Protein AF-A0A8C6X6W4-F1 (afdb_monomer_lite)

Sequence (169 aa):
MKNKLLMDYLSNIDIEGGCGRPPAVDNGDIVDTPKATYVQSESVTYQCQNLYIMEGSARVTCQNGRWSQTPTCRVACTASEEDMREHNIRLKWSNGNKIYSEDGNTVEFVCLRGYKPHPNSRSFRINCVDGKFDFPVCIPVCIFSEKYYNSPIYLSLSIYLLYTSISNH

Radius of gyration: 32.75 Å; chains: 1; bounding box: 62×21×122 Å

Foldseek 3Di:
DVVVVVVVVVVPPDPQQKEAWDDDAVQKDWPDDTDRIGDFFDWTFIDGHPQWDWDDDRIWGRGRHDIDDHIHTAGWAKDALVNQVVQQKDFPPDPDRMDTGYAQDWTAIAGHPQWDFDPPWDHSTFGHHRHDTPHTHIDGPPPCPDCVCVPPVNVVVVVVVVVVVVVVD

pLDDT: mean 86.67, std 13.74, range [50.34, 97.94]

Secondary structure (DSSP, 8-state):
-HHHHHHHHHH-S--TT-B-SPPPBTTEEESSPPPS-B-TT-EEEEEEPTTEEEES-SEEEEETTEEPPPPEEEEPEEE-HHHHHHTTEEESS---S-EEE-TT-EEEEEEPTTEEE-TTPPPSEEE-BTTB--PPPEEE----SSTTTT-HHHHHHHHHHHHHHHTT-

Structure (mmCIF, N/CA/C/O backbone):
data_AF-A0A8C6X6W4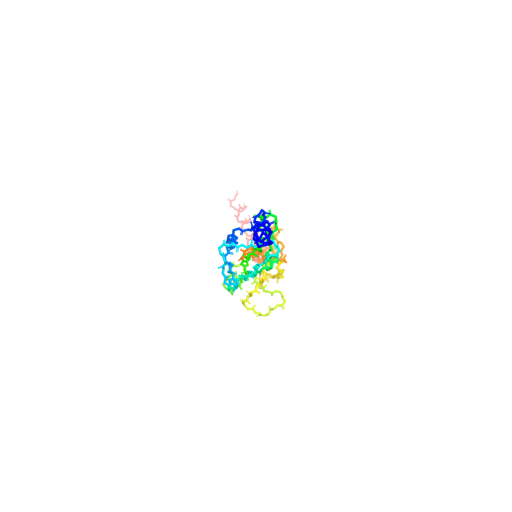-F1
#
_entry.id   AF-A0A8C6X6W4-F1
#
loop_
_atom_site.group_PDB
_atom_site.id
_atom_site.type_symbol
_atom_site.label_atom_id
_atom_site.label_alt_id
_atom_site.label_comp_id
_atom_site.label_asym_id
_atom_site.label_entity_id
_atom_site.label_seq_id
_atom_site.pdbx_PDB_ins_code
_atom_site.Cartn_x
_atom_site.Cartn_y
_atom_site.Cartn_z
_atom_site.occupancy
_atom_site.B_iso_or_equiv
_atom_site.auth_seq_id
_atom_site.auth_comp_id
_atom_site.auth_asym_id
_atom_site.auth_atom_id
_atom_site.pdbx_PDB_model_num
ATOM 1 N N . MET A 1 1 ? -36.447 2.640 54.215 1.00 50.34 1 MET A N 1
ATOM 2 C CA . MET A 1 1 ? -36.703 3.558 53.076 1.00 50.34 1 MET A CA 1
ATOM 3 C C . MET A 1 1 ? -35.428 4.062 52.384 1.00 50.34 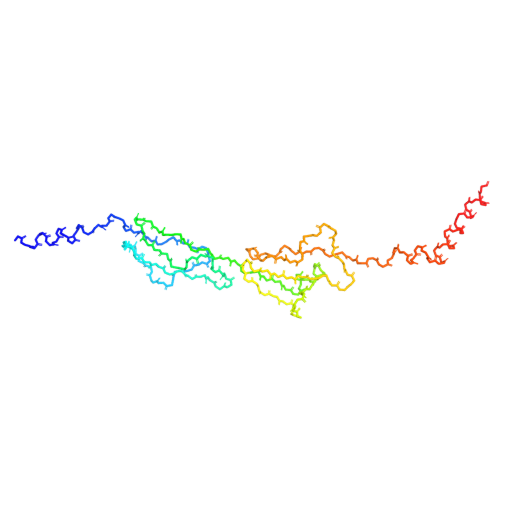1 MET A C 1
ATOM 5 O O . MET A 1 1 ? -35.469 4.232 51.177 1.00 50.34 1 MET A O 1
ATOM 9 N N . LYS A 1 2 ? -34.280 4.211 53.074 1.00 52.66 2 LYS A N 1
ATOM 10 C CA . LYS A 1 2 ? -32.992 4.628 52.465 1.00 52.66 2 LYS A CA 1
ATOM 11 C C . LYS A 1 2 ? -32.424 3.674 51.394 1.00 52.66 2 LYS A C 1
ATOM 13 O O . LYS A 1 2 ? -31.673 4.109 50.538 1.00 52.66 2 LYS A O 1
ATOM 18 N N . ASN A 1 3 ? -32.820 2.398 51.417 1.00 55.12 3 ASN A N 1
ATOM 19 C CA . ASN A 1 3 ? -32.327 1.380 50.483 1.00 55.12 3 ASN A CA 1
ATOM 20 C C . ASN A 1 3 ? -33.074 1.348 49.138 1.00 55.12 3 ASN A C 1
ATOM 22 O O . ASN A 1 3 ? -32.565 0.790 48.180 1.00 55.12 3 ASN A O 1
ATOM 26 N N . LYS A 1 4 ? -34.275 1.941 49.059 1.00 55.16 4 LYS A N 1
ATOM 27 C CA . LYS A 1 4 ? -35.045 2.007 47.807 1.00 55.16 4 LYS A CA 1
ATOM 28 C C . LYS A 1 4 ? -34.498 3.107 46.897 1.00 55.16 4 LYS A C 1
ATOM 30 O O . LYS A 1 4 ? -34.214 2.846 45.747 1.00 55.16 4 LYS A O 1
ATOM 35 N N . LEU A 1 5 ? -34.191 4.271 47.472 1.00 57.47 5 LEU A N 1
ATOM 36 C CA . LEU A 1 5 ? -33.569 5.399 46.769 1.00 57.47 5 LEU A CA 1
ATOM 37 C C . LEU A 1 5 ? -32.156 5.091 46.242 1.00 57.47 5 LEU A C 1
ATOM 39 O O . LEU A 1 5 ? -31.775 5.623 45.211 1.00 57.47 5 LEU A O 1
ATOM 43 N N . LEU A 1 6 ? -31.384 4.232 46.922 1.00 58.31 6 LEU A N 1
ATOM 44 C CA . LEU A 1 6 ? -30.063 3.800 46.445 1.00 58.31 6 LEU A CA 1
ATOM 45 C C . LEU A 1 6 ? -30.174 2.792 45.288 1.00 58.31 6 LEU A C 1
ATOM 47 O O . LEU A 1 6 ? -29.386 2.852 44.353 1.00 58.31 6 LEU A O 1
ATOM 51 N N . MET A 1 7 ? -31.168 1.900 45.331 1.00 56.34 7 MET A N 1
ATOM 52 C CA . MET A 1 7 ? -31.452 0.970 44.232 1.00 56.34 7 MET A CA 1
ATOM 53 C C . MET A 1 7 ? -32.047 1.696 43.022 1.00 56.34 7 MET A C 1
ATOM 55 O O . MET A 1 7 ? -31.634 1.414 41.905 1.00 56.34 7 MET A O 1
ATOM 59 N N . ASP A 1 8 ? -32.915 2.685 43.256 1.00 54.62 8 ASP A N 1
ATOM 60 C CA . ASP A 1 8 ? -33.461 3.563 42.218 1.00 54.62 8 ASP A CA 1
ATOM 61 C C . ASP A 1 8 ? -32.351 4.453 41.601 1.00 54.62 8 ASP A C 1
ATOM 63 O O . ASP A 1 8 ? -32.362 4.723 40.406 1.00 54.62 8 ASP A O 1
ATOM 67 N N . TYR A 1 9 ? -31.341 4.876 42.379 1.00 55.84 9 TYR A N 1
ATOM 68 C CA . TYR A 1 9 ? -30.160 5.607 41.879 1.00 55.84 9 TYR A CA 1
ATOM 69 C C . TYR A 1 9 ? -29.234 4.723 41.028 1.00 55.84 9 TYR A C 1
ATOM 71 O O . TYR A 1 9 ? -28.744 5.160 39.993 1.00 55.84 9 TYR A O 1
ATOM 79 N N . LEU A 1 10 ? -29.021 3.466 41.431 1.00 56.50 10 LEU A N 1
ATOM 80 C CA . LEU A 1 10 ? -28.225 2.502 40.663 1.00 56.50 10 LEU A CA 1
ATOM 81 C C . LEU A 1 10 ? -28.959 1.984 39.413 1.00 56.50 10 LEU A C 1
ATOM 83 O O . LEU A 1 10 ? -28.297 1.580 38.463 1.00 56.50 10 LEU A O 1
ATOM 87 N N . SER A 1 11 ? -30.298 2.027 39.384 1.00 57.16 11 SER A N 1
ATOM 88 C CA . SER A 1 11 ? -31.101 1.737 38.186 1.00 57.16 11 SER A CA 1
ATOM 89 C C . SER A 1 11 ? -31.275 2.935 37.245 1.00 57.16 11 SER A C 1
ATOM 91 O O . SER A 1 11 ? -31.686 2.734 36.108 1.00 57.16 11 SER A O 1
ATOM 93 N N . ASN A 1 12 ? -30.972 4.154 37.712 1.00 50.88 12 ASN A N 1
ATOM 94 C CA . ASN A 1 12 ? -31.004 5.406 36.943 1.00 50.88 12 ASN A CA 1
ATOM 95 C C . ASN A 1 12 ? -29.600 5.875 36.508 1.00 50.88 12 ASN A C 1
ATOM 97 O O . ASN A 1 12 ? -29.442 7.007 36.062 1.00 50.88 12 ASN A O 1
ATOM 101 N N . ILE A 1 13 ? -28.565 5.035 36.644 1.00 55.84 13 ILE A N 1
ATOM 102 C CA . ILE A 1 13 ? -27.329 5.217 35.875 1.00 55.84 13 ILE A CA 1
ATOM 103 C C . ILE A 1 13 ? -27.673 4.812 34.443 1.00 55.84 13 ILE A C 1
ATOM 105 O O . ILE A 1 13 ? -27.858 3.632 34.148 1.00 55.84 13 ILE A O 1
ATOM 109 N N . ASP A 1 14 ? -27.837 5.822 33.599 1.00 52.41 14 ASP A N 1
ATOM 110 C CA . ASP A 1 14 ? -28.339 5.744 32.234 1.00 52.41 14 ASP A CA 1
ATOM 111 C C . ASP A 1 14 ? -27.757 4.565 31.430 1.00 52.41 14 ASP A C 1
ATOM 113 O O . ASP A 1 14 ? -26.607 4.566 30.990 1.00 52.41 14 ASP A O 1
ATOM 117 N N . ILE A 1 15 ? -28.608 3.568 31.164 1.00 57.16 15 ILE A N 1
ATOM 118 C CA . ILE A 1 15 ? -28.466 2.663 30.010 1.00 57.16 15 ILE A CA 1
ATOM 119 C C . ILE A 1 15 ? -28.894 3.412 28.720 1.00 57.16 15 ILE A C 1
ATOM 121 O O . ILE A 1 15 ? -28.763 2.895 27.611 1.00 57.16 15 ILE A O 1
ATOM 125 N N . GLU A 1 16 ? -29.352 4.667 28.824 1.00 61.31 16 GLU A N 1
ATOM 126 C CA . GLU A 1 16 ? -29.547 5.578 27.693 1.00 61.31 16 GLU A CA 1
ATOM 127 C C . GLU A 1 16 ? -28.196 6.100 27.182 1.00 61.31 16 GLU A C 1
ATOM 129 O O . GLU A 1 16 ? -27.693 7.140 27.594 1.00 61.31 16 GLU A O 1
ATOM 134 N N . GLY A 1 17 ? -27.583 5.348 26.265 1.00 70.06 17 GLY A N 1
ATOM 135 C CA . GLY A 1 17 ? -26.338 5.748 25.597 1.00 70.06 17 GLY A CA 1
ATOM 136 C C . GLY A 1 17 ? -25.246 4.682 25.577 1.00 70.06 17 GLY A C 1
ATOM 137 O O . GLY A 1 17 ? -24.165 4.935 25.048 1.00 70.06 17 GLY A O 1
ATOM 138 N N . GLY A 1 18 ? -25.511 3.486 26.108 1.00 87.38 18 GLY A N 1
ATOM 139 C CA . GLY A 1 18 ? -24.637 2.330 25.915 1.00 87.38 18 GLY A CA 1
ATOM 140 C C . GLY A 1 18 ? -24.693 1.788 24.483 1.00 87.38 18 GLY A C 1
ATOM 141 O O . GLY A 1 18 ? -25.690 1.937 23.776 1.00 87.38 18 GLY A O 1
ATOM 142 N N . CYS A 1 19 ? -23.621 1.138 24.048 1.00 94.25 19 CYS A N 1
ATOM 143 C CA . CYS A 1 19 ? -23.520 0.508 22.739 1.00 94.25 19 CYS A CA 1
ATOM 144 C C . CYS A 1 19 ? -23.806 -0.992 22.828 1.00 94.25 19 CYS A C 1
ATOM 146 O O . CYS A 1 19 ? -23.552 -1.646 23.844 1.00 94.25 19 CYS A O 1
ATOM 148 N N . GLY A 1 20 ? -24.308 -1.551 21.727 1.00 92.31 20 GLY A N 1
ATOM 149 C CA . GLY A 1 20 ? -24.355 -2.998 21.527 1.00 92.31 20 GLY A CA 1
ATOM 150 C C . GLY A 1 20 ? -22.979 -3.567 21.180 1.00 92.31 20 GLY A C 1
ATOM 151 O O . GLY A 1 20 ? -21.943 -2.945 21.425 1.00 92.31 20 GLY A O 1
ATOM 152 N N . ARG A 1 21 ? -22.963 -4.744 20.549 1.00 93.81 21 ARG A N 1
ATOM 153 C CA . ARG A 1 21 ? -21.718 -5.339 20.051 1.00 93.81 21 ARG A CA 1
ATOM 154 C C . ARG A 1 21 ? -20.981 -4.378 19.099 1.00 93.81 21 ARG A C 1
ATOM 156 O O . ARG A 1 21 ? -21.643 -3.677 18.328 1.00 93.81 21 ARG A O 1
ATOM 163 N N . PRO A 1 22 ? -19.640 -4.334 19.145 1.00 94.81 22 PRO A N 1
ATOM 164 C CA . PRO A 1 22 ? -18.848 -3.563 18.200 1.00 94.81 22 PRO A CA 1
ATOM 165 C C . PRO A 1 22 ? -19.081 -4.017 16.748 1.00 94.81 22 PRO A C 1
ATOM 167 O O . PRO A 1 22 ? -19.384 -5.195 16.532 1.00 94.81 22 PRO A O 1
ATOM 170 N N . PRO A 1 23 ? -18.964 -3.118 15.753 1.00 95.31 23 PRO A N 1
ATOM 171 C CA . PRO A 1 23 ? -19.109 -3.480 14.345 1.00 95.31 23 PRO A CA 1
ATOM 172 C C . PRO A 1 23 ? -17.983 -4.415 13.891 1.00 95.31 23 PRO A C 1
ATOM 174 O O . PRO A 1 23 ? -16.851 -4.281 14.333 1.00 95.31 23 PRO A O 1
ATOM 177 N N . ALA A 1 24 ? -18.257 -5.337 12.971 1.00 95.25 24 ALA A N 1
ATOM 178 C CA . ALA A 1 24 ? -17.179 -6.100 12.346 1.00 95.25 24 ALA A CA 1
ATOM 179 C C . ALA A 1 24 ? -16.328 -5.191 11.439 1.00 95.25 24 ALA A C 1
ATOM 181 O O . ALA A 1 24 ? -16.858 -4.275 10.808 1.00 95.25 24 ALA A O 1
ATOM 182 N N . VAL A 1 25 ? -15.025 -5.467 11.365 1.00 96.81 25 VAL A N 1
ATOM 183 C CA . VAL A 1 25 ? -14.091 -4.833 10.427 1.00 96.81 25 VAL A CA 1
ATOM 184 C C . VAL A 1 25 ? -13.556 -5.924 9.510 1.00 96.81 25 VAL A C 1
ATOM 186 O O . VAL A 1 25 ? -13.058 -6.939 9.992 1.00 96.81 25 VAL A O 1
ATOM 189 N N . ASP A 1 26 ? -13.661 -5.735 8.196 1.00 95.56 26 ASP A N 1
ATOM 190 C CA . ASP A 1 26 ? -13.147 -6.713 7.236 1.00 95.56 26 ASP A CA 1
ATOM 191 C C . ASP A 1 26 ? -11.637 -6.895 7.417 1.00 95.56 26 ASP A C 1
ATOM 193 O O . ASP A 1 26 ? -10.881 -5.924 7.434 1.00 95.56 26 ASP A O 1
ATOM 197 N N . ASN A 1 27 ? -11.200 -8.152 7.537 1.00 95.88 27 ASN A N 1
ATOM 198 C CA . ASN A 1 27 ? -9.806 -8.528 7.808 1.00 95.88 27 ASN A CA 1
ATOM 199 C C . ASN A 1 27 ? -9.243 -7.913 9.105 1.00 95.88 27 ASN A C 1
ATOM 201 O O . ASN A 1 27 ? -8.033 -7.711 9.233 1.00 95.88 27 ASN A O 1
ATOM 205 N N . GLY A 1 28 ? -10.119 -7.598 10.061 1.00 96.50 28 GLY A N 1
ATOM 206 C CA . GLY A 1 28 ? -9.767 -7.107 11.384 1.00 96.50 28 GLY A CA 1
ATOM 207 C C . GLY A 1 28 ? -10.473 -7.895 12.483 1.00 96.50 28 GLY A C 1
ATOM 208 O O . GLY A 1 28 ? -11.635 -8.272 12.356 1.00 96.50 28 GLY A O 1
ATOM 209 N N . ASP A 1 29 ? -9.767 -8.099 13.586 1.00 96.62 29 ASP A N 1
ATOM 210 C CA . ASP A 1 29 ? -10.244 -8.808 14.766 1.00 96.62 29 ASP A CA 1
ATOM 211 C C . ASP A 1 29 ? -10.256 -7.873 15.980 1.00 96.62 29 ASP A C 1
ATOM 213 O O . ASP A 1 29 ? -9.484 -6.916 16.066 1.00 96.62 29 ASP A O 1
ATOM 217 N N . ILE A 1 30 ? -11.135 -8.149 16.943 1.00 96.38 30 ILE A N 1
ATOM 218 C CA . ILE A 1 30 ? -11.130 -7.468 18.242 1.00 96.38 30 ILE A CA 1
ATOM 219 C C . ILE A 1 30 ? -10.197 -8.249 19.167 1.00 96.38 30 ILE A C 1
ATOM 221 O O . ILE A 1 30 ? -10.371 -9.452 19.351 1.00 96.38 30 ILE A O 1
ATOM 225 N N . VAL A 1 31 ? -9.215 -7.562 19.749 1.00 95.38 31 VAL A N 1
ATOM 226 C CA . VAL A 1 31 ? -8.200 -8.174 20.626 1.00 95.38 31 VAL A CA 1
ATOM 227 C C . VAL A 1 31 ? -8.786 -8.516 22.001 1.00 95.38 31 VAL A C 1
ATOM 229 O O . VAL A 1 31 ? -8.376 -9.475 22.653 1.00 95.38 31 VAL A O 1
ATOM 232 N N . ASP A 1 32 ? -9.768 -7.730 22.440 1.00 90.19 32 ASP A N 1
ATOM 233 C CA . ASP A 1 32 ? -10.447 -7.891 23.722 1.00 90.19 32 ASP A CA 1
ATOM 234 C C . ASP A 1 32 ? -11.559 -8.950 23.650 1.00 90.19 32 ASP A C 1
ATOM 236 O O . ASP A 1 32 ? -12.141 -9.208 22.598 1.00 90.19 32 ASP A O 1
ATOM 240 N N . THR A 1 33 ? -11.937 -9.529 24.795 1.00 90.19 33 THR A N 1
ATOM 241 C CA . THR A 1 33 ? -13.102 -10.429 24.845 1.00 90.19 33 THR A CA 1
ATOM 242 C C . THR A 1 33 ? -14.392 -9.626 24.615 1.00 90.19 33 THR A C 1
ATOM 244 O O . THR A 1 33 ? -14.688 -8.730 25.415 1.00 90.19 33 THR A O 1
ATOM 247 N N . PRO A 1 34 ? -15.192 -9.926 23.570 1.00 87.19 34 PRO A N 1
ATOM 248 C CA . PRO A 1 34 ? -16.381 -9.140 23.264 1.00 87.19 34 PRO A CA 1
ATOM 249 C C . PRO A 1 34 ? -17.458 -9.271 24.345 1.00 87.19 34 PRO A C 1
ATOM 251 O O . PRO A 1 34 ? -17.807 -10.375 24.770 1.00 87.19 34 PRO A O 1
ATOM 254 N N . LYS A 1 35 ? -18.041 -8.140 24.750 1.00 91.50 35 LYS A N 1
ATOM 255 C CA . LYS A 1 35 ? -19.214 -8.078 25.633 1.00 91.50 35 LYS A CA 1
ATOM 256 C C . LYS A 1 35 ? -20.493 -7.971 24.802 1.00 91.50 35 LYS A C 1
ATOM 258 O O . LYS A 1 35 ? -20.475 -7.575 23.638 1.00 91.50 35 LYS A O 1
ATOM 263 N N . ALA A 1 36 ? -21.632 -8.311 25.402 1.00 89.56 36 ALA A N 1
ATOM 264 C CA . ALA A 1 36 ? -22.933 -8.098 24.764 1.00 89.56 36 ALA A CA 1
ATOM 265 C C . ALA A 1 36 ? -23.313 -6.606 24.699 1.00 89.56 36 ALA A C 1
ATOM 267 O O . ALA A 1 36 ? -23.950 -6.180 23.737 1.00 89.56 36 ALA A O 1
ATOM 268 N N . THR A 1 37 ? -22.902 -5.830 25.704 1.00 92.12 37 THR A N 1
ATOM 269 C CA . THR A 1 37 ? -23.196 -4.402 25.861 1.00 92.12 37 THR A CA 1
ATOM 270 C C . THR A 1 37 ? -21.984 -3.663 26.416 1.00 92.12 37 THR A C 1
ATOM 272 O O . THR A 1 37 ? -21.208 -4.240 27.182 1.00 92.12 37 THR A O 1
ATOM 275 N N . TYR A 1 38 ? -21.857 -2.390 26.047 1.00 92.25 38 TYR A N 1
ATOM 276 C CA . TYR A 1 38 ? -20.777 -1.497 26.460 1.00 92.25 38 TYR A CA 1
ATOM 277 C C . TYR A 1 38 ? -21.356 -0.179 26.976 1.00 92.25 38 TYR A C 1
ATOM 279 O O . TYR A 1 38 ? -22.244 0.389 26.342 1.00 92.25 38 TYR A O 1
ATOM 287 N N . VAL A 1 39 ? -20.878 0.312 28.118 1.00 92.75 39 VAL A N 1
ATOM 288 C CA . VAL A 1 39 ? -21.310 1.608 28.667 1.00 92.75 39 VAL A CA 1
ATOM 289 C C . VAL A 1 39 ? -20.562 2.768 28.005 1.00 92.75 39 VAL A C 1
ATOM 291 O O . VAL A 1 39 ? -19.553 2.577 27.322 1.00 92.75 39 VAL A O 1
ATOM 294 N N . GLN A 1 40 ? -21.062 3.988 28.200 1.00 91.12 40 GLN A N 1
ATOM 295 C CA . GLN A 1 40 ? -20.449 5.207 27.675 1.00 91.12 40 GLN A CA 1
ATOM 296 C C . GLN A 1 40 ? -18.945 5.264 27.986 1.00 91.12 40 GLN A C 1
ATOM 298 O O . GLN A 1 40 ? -18.521 5.014 29.115 1.00 91.12 40 GLN A O 1
ATOM 303 N N . SER A 1 41 ? -18.149 5.648 26.987 1.00 92.19 41 SER A N 1
ATOM 304 C CA . SER A 1 41 ? -16.685 5.756 27.055 1.00 92.19 41 SER A CA 1
ATOM 305 C C . SER A 1 41 ? -15.924 4.432 27.182 1.00 92.19 41 SER A C 1
ATOM 307 O O . SER A 1 41 ? -14.690 4.460 27.176 1.00 92.19 41 SER A O 1
ATOM 309 N N . GLU A 1 42 ? -16.593 3.274 27.241 1.00 94.81 42 GLU A N 1
ATOM 310 C CA . GLU A 1 42 ? -15.894 2.003 27.036 1.00 94.81 42 GLU A CA 1
ATOM 311 C C . GLU A 1 42 ? -15.365 1.908 25.607 1.00 94.81 42 GLU A C 1
ATOM 313 O O . GLU A 1 42 ? -15.919 2.480 24.667 1.00 94.81 42 GLU A O 1
ATOM 318 N N . SER A 1 43 ? -14.272 1.170 25.440 1.00 95.94 43 SER A N 1
ATOM 319 C CA . SER A 1 43 ? -13.631 0.999 24.145 1.00 95.94 43 SER A CA 1
ATOM 320 C C . SER A 1 43 ? -13.229 -0.443 23.914 1.00 95.94 43 SER A C 1
ATOM 322 O O . SER A 1 43 ? -13.059 -1.213 24.860 1.00 95.94 43 SER A O 1
ATOM 324 N N . VAL A 1 44 ? -13.088 -0.778 22.641 1.00 96.88 44 VAL A N 1
ATOM 325 C CA . VAL A 1 44 ? -12.484 -2.023 22.182 1.00 96.88 44 VAL A CA 1
ATOM 326 C C . VAL A 1 44 ? -11.289 -1.701 21.303 1.00 96.88 44 VAL A C 1
ATOM 328 O O . VAL A 1 44 ? -11.255 -0.661 20.632 1.00 96.88 44 VAL A O 1
ATOM 331 N N . THR A 1 45 ? -10.309 -2.595 21.315 1.00 97.94 45 THR A N 1
ATOM 332 C CA . THR A 1 45 ? -9.136 -2.491 20.449 1.00 97.94 45 THR A CA 1
ATOM 333 C C . THR A 1 45 ? -9.252 -3.478 19.298 1.00 97.94 45 THR A C 1
ATOM 335 O O . THR A 1 45 ? -9.400 -4.681 19.517 1.00 97.94 45 THR A O 1
ATOM 338 N N . TYR A 1 46 ? -9.166 -2.964 18.076 1.00 97.81 46 TYR A N 1
ATOM 339 C CA . TYR A 1 46 ? -9.062 -3.763 16.862 1.00 97.81 46 TYR A CA 1
ATOM 340 C C . TYR A 1 46 ? -7.602 -4.002 16.494 1.00 97.81 46 TYR A C 1
ATOM 342 O O . TYR A 1 46 ? -6.722 -3.187 16.780 1.00 97.81 46 TYR A O 1
ATOM 350 N N . GLN A 1 47 ? -7.370 -5.098 15.788 1.00 97.00 47 GLN A N 1
ATOM 351 C CA . GLN A 1 47 ? -6.114 -5.442 15.148 1.00 97.00 47 GLN A CA 1
ATOM 352 C C . GLN A 1 47 ? -6.406 -5.959 13.741 1.00 97.00 47 GLN A C 1
ATOM 354 O O . GLN A 1 47 ? -7.319 -6.753 13.551 1.00 97.00 47 GLN A O 1
ATOM 359 N N . CYS A 1 48 ? -5.629 -5.523 12.753 1.00 95.69 48 CYS A N 1
ATOM 360 C CA . CYS A 1 48 ? -5.716 -6.099 11.418 1.00 95.69 48 CYS A CA 1
ATOM 361 C C . CYS A 1 48 ? -5.054 -7.477 11.377 1.00 95.69 48 CYS A C 1
ATOM 363 O O . CYS A 1 48 ? -4.027 -7.706 12.021 1.00 95.69 48 CYS A O 1
ATOM 365 N N . GLN A 1 49 ? -5.647 -8.382 10.605 1.00 93.88 49 GLN A N 1
ATOM 366 C CA . GLN A 1 49 ? -5.108 -9.709 10.337 1.00 93.88 49 GLN A CA 1
ATOM 367 C C . GLN A 1 49 ? -3.755 -9.614 9.617 1.00 93.88 49 GLN A C 1
ATOM 369 O O . GLN A 1 49 ? -3.371 -8.574 9.078 1.00 93.88 49 GLN A O 1
ATOM 374 N N . ASN A 1 50 ? -3.009 -10.720 9.598 1.00 86.69 50 ASN A N 1
ATOM 375 C CA . ASN A 1 50 ? -1.700 -10.764 8.947 1.00 86.69 50 ASN A CA 1
ATOM 376 C C . ASN A 1 50 ? -1.773 -10.275 7.490 1.00 86.69 50 ASN A C 1
ATOM 378 O O . ASN A 1 50 ? -2.662 -10.685 6.751 1.00 86.69 50 ASN A O 1
ATOM 382 N N . LEU A 1 51 ? -0.780 -9.477 7.073 1.00 84.44 51 LEU A N 1
ATOM 383 C CA . LEU A 1 51 ? -0.656 -8.843 5.743 1.00 84.44 51 LEU A CA 1
ATOM 384 C C . LEU A 1 51 ? -1.598 -7.654 5.479 1.00 84.44 51 LEU A C 1
ATOM 386 O O . LEU A 1 51 ? -1.557 -7.082 4.386 1.00 84.44 51 LEU A O 1
ATOM 390 N N . TYR A 1 52 ? -2.387 -7.246 6.475 1.00 91.31 52 TYR A N 1
ATOM 391 C CA . TYR A 1 52 ? -3.206 -6.041 6.418 1.00 91.31 52 TYR A CA 1
ATOM 392 C C . TYR A 1 52 ? -2.634 -4.942 7.311 1.00 91.31 52 TYR A C 1
ATOM 394 O O . TYR A 1 52 ? -2.161 -5.188 8.422 1.00 91.31 52 TYR A O 1
ATOM 402 N N . ILE A 1 53 ? -2.706 -3.711 6.821 1.00 90.19 53 ILE A N 1
ATOM 403 C CA . ILE A 1 53 ? -2.208 -2.512 7.485 1.00 90.19 53 ILE A CA 1
ATOM 404 C C . ILE A 1 53 ? -3.395 -1.686 7.963 1.00 90.19 53 ILE A C 1
ATOM 406 O O . ILE A 1 53 ? -4.368 -1.487 7.234 1.00 90.19 53 ILE A O 1
ATOM 410 N N . MET A 1 54 ? -3.320 -1.228 9.210 1.00 92.69 54 MET A N 1
ATOM 411 C CA . MET A 1 54 ? -4.388 -0.460 9.833 1.00 92.69 54 MET A CA 1
ATOM 412 C C . MET A 1 54 ? -4.379 0.994 9.363 1.00 92.69 54 MET A C 1
ATOM 414 O O . MET A 1 54 ? -3.410 1.721 9.569 1.00 92.69 54 MET A O 1
ATOM 418 N N . GLU A 1 55 ? -5.508 1.428 8.820 1.00 91.88 55 GLU A N 1
ATOM 419 C CA . GLU A 1 55 ? -5.828 2.816 8.520 1.00 91.88 55 GLU A CA 1
ATOM 420 C C . GLU A 1 55 ? -6.848 3.330 9.553 1.00 91.88 55 GLU A C 1
ATOM 422 O O . GLU A 1 55 ? -7.940 2.777 9.704 1.00 91.88 55 GLU A O 1
ATOM 427 N N . GLY A 1 56 ? -6.499 4.396 10.280 1.00 93.44 56 GLY A N 1
ATOM 428 C CA . GLY A 1 56 ? -7.341 4.984 11.328 1.00 93.44 56 GLY A CA 1
ATOM 429 C C . GLY A 1 56 ? -6.992 4.524 12.749 1.00 93.44 56 GLY A C 1
ATOM 430 O O . GLY A 1 56 ? -5.889 4.057 13.022 1.00 93.44 56 GLY A O 1
ATOM 431 N N . SER A 1 57 ? -7.921 4.718 13.692 1.00 96.31 57 SER A N 1
ATOM 432 C CA . SER A 1 57 ? -7.702 4.403 15.111 1.00 96.31 57 SER A CA 1
ATOM 433 C C . SER A 1 57 ? -7.975 2.930 15.413 1.00 96.31 57 SER A C 1
ATOM 435 O O . SER A 1 57 ? -9.085 2.453 15.193 1.00 96.31 57 SER A O 1
ATOM 437 N N . ALA A 1 58 ? -7.008 2.241 16.026 1.00 96.94 58 ALA A N 1
ATOM 438 C CA . ALA A 1 58 ? -7.201 0.891 16.567 1.00 96.94 58 ALA A CA 1
ATOM 439 C C . ALA A 1 58 ? -8.251 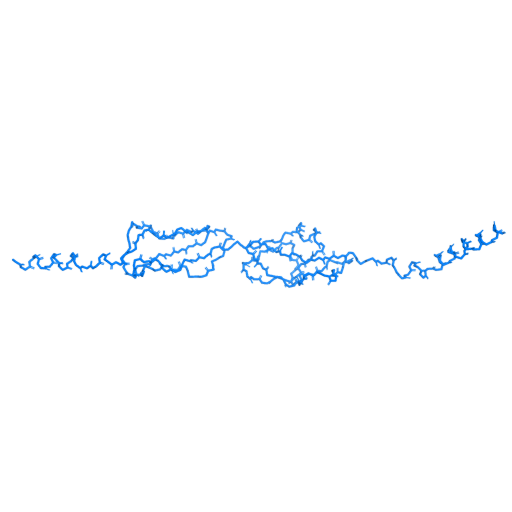0.851 17.685 1.00 96.94 58 ALA A C 1
ATOM 441 O O . ALA A 1 58 ? -8.966 -0.136 17.851 1.00 96.94 58 ALA A O 1
ATOM 442 N N . ARG A 1 59 ? -8.324 1.924 18.481 1.00 97.31 59 ARG A N 1
ATOM 443 C CA . ARG A 1 59 ? -9.246 2.035 19.610 1.00 97.31 59 ARG A CA 1
ATOM 444 C C . ARG A 1 59 ? -10.546 2.673 19.143 1.00 97.31 59 ARG A C 1
ATOM 446 O O . ARG A 1 59 ? -10.537 3.811 18.666 1.00 97.31 59 ARG A O 1
ATOM 453 N N . VAL A 1 60 ? -11.643 1.953 19.339 1.00 97.25 60 VAL A N 1
ATOM 454 C CA . VAL A 1 60 ? -12.996 2.386 18.988 1.00 97.25 60 VAL A CA 1
ATOM 455 C C . VAL A 1 60 ? -13.810 2.503 20.268 1.00 97.25 60 VAL A C 1
ATOM 457 O O . VAL A 1 60 ? -13.861 1.565 21.061 1.00 97.25 60 VAL A O 1
ATOM 460 N N . THR A 1 61 ? -14.429 3.659 20.478 1.00 96.50 61 THR A N 1
ATOM 461 C CA . THR A 1 61 ? -15.063 4.031 21.747 1.00 96.50 61 THR A CA 1
ATOM 462 C C . THR A 1 61 ? -16.571 4.149 21.580 1.00 96.50 61 THR A C 1
ATOM 464 O O . THR A 1 61 ? -17.048 4.706 20.591 1.00 96.50 61 THR A O 1
ATOM 467 N N . CYS A 1 62 ? -17.322 3.651 22.557 1.00 95.31 62 CYS A N 1
ATOM 468 C CA . CYS A 1 62 ? -18.759 3.842 22.644 1.00 95.31 62 CYS A CA 1
ATOM 469 C C . CYS A 1 62 ? -19.082 5.273 23.086 1.00 95.31 62 CYS A C 1
ATOM 471 O O . CYS A 1 62 ? -18.651 5.723 24.151 1.00 95.31 62 CYS A O 1
ATOM 473 N N . GLN A 1 63 ? -19.837 5.990 22.260 1.00 93.88 63 GLN A N 1
ATOM 474 C CA . GLN A 1 63 ? -20.237 7.371 22.484 1.00 93.88 63 GLN A CA 1
ATOM 475 C C . GLN A 1 63 ? -21.707 7.563 22.100 1.00 93.88 63 GLN A C 1
ATOM 477 O O . GLN A 1 63 ? -22.080 7.481 20.931 1.00 93.88 63 GLN A O 1
ATOM 482 N N . ASN A 1 64 ? -22.544 7.866 23.090 1.00 89.88 64 ASN A N 1
ATOM 483 C CA . ASN A 1 64 ? -23.958 8.211 22.945 1.00 89.88 64 ASN A CA 1
ATOM 484 C C . ASN A 1 64 ? -24.733 7.154 22.136 1.00 89.88 64 ASN A C 1
ATOM 486 O O . ASN A 1 64 ? -25.445 7.466 21.180 1.00 89.88 64 ASN A O 1
ATOM 490 N N . GLY A 1 65 ? -24.533 5.883 22.482 1.00 90.06 65 GLY A N 1
ATOM 491 C CA . GLY A 1 65 ? -25.176 4.730 21.852 1.00 90.06 65 GLY A CA 1
ATOM 492 C C . GLY A 1 65 ? -24.601 4.335 20.493 1.00 90.06 65 GLY A C 1
ATOM 493 O O . GLY A 1 65 ? -25.157 3.463 19.823 1.00 90.06 65 GLY A O 1
ATOM 494 N N . ARG A 1 66 ? -23.503 4.963 20.055 1.00 94.25 66 ARG A N 1
ATOM 495 C CA . ARG A 1 66 ? -22.839 4.672 18.780 1.00 94.25 66 ARG A CA 1
ATOM 496 C C . ARG A 1 66 ? -21.353 4.436 18.978 1.00 94.25 66 ARG A C 1
ATOM 498 O O . ARG A 1 66 ? -20.701 5.091 19.781 1.00 94.25 66 ARG A O 1
ATOM 505 N N . TRP A 1 67 ? -20.803 3.517 18.202 1.00 95.50 67 TRP A N 1
ATOM 506 C CA . TRP A 1 67 ? -19.360 3.352 18.126 1.00 95.50 67 TRP A CA 1
ATOM 507 C C . TRP A 1 67 ? -18.738 4.506 17.338 1.00 95.50 67 TRP A C 1
ATOM 509 O O . TRP A 1 67 ? -19.309 4.963 16.345 1.00 95.50 67 TRP A O 1
ATOM 519 N N . SER A 1 68 ? -17.568 4.971 17.776 1.00 96.31 68 SER A N 1
ATOM 520 C CA . SER A 1 68 ? -16.731 5.868 16.979 1.00 96.31 68 SER A CA 1
ATOM 521 C C . SER A 1 68 ? -16.309 5.198 15.665 1.00 96.31 68 SER A C 1
ATOM 523 O O . SER A 1 68 ? -16.524 4.003 15.463 1.00 96.31 68 SER A O 1
ATOM 525 N N . GLN A 1 69 ? -15.680 5.957 14.766 1.00 97.25 69 GLN A N 1
ATOM 526 C CA . GLN A 1 69 ? -15.209 5.406 13.498 1.00 97.25 69 GLN A CA 1
ATOM 527 C C . GLN A 1 69 ? -14.270 4.212 13.724 1.00 97.25 69 GLN A C 1
ATOM 529 O O . GLN A 1 69 ? -13.315 4.304 14.498 1.00 97.25 69 GLN A O 1
ATOM 534 N N . THR A 1 70 ? -14.577 3.098 13.060 1.00 97.44 70 THR A N 1
ATOM 535 C CA . THR A 1 70 ? -13.757 1.886 13.059 1.00 97.44 70 THR A CA 1
ATOM 536 C C . THR A 1 70 ? -12.536 2.058 12.158 1.00 97.44 70 THR A C 1
ATOM 538 O O . THR A 1 70 ? -12.596 2.838 11.199 1.00 97.44 70 THR A O 1
ATOM 541 N N . PRO A 1 71 ? -11.434 1.334 12.422 1.00 96.94 71 PRO A N 1
ATOM 542 C CA . PRO A 1 71 ? -10.321 1.291 11.487 1.00 96.94 71 PRO A CA 1
ATOM 543 C C . PRO A 1 71 ? -10.720 0.568 10.198 1.00 96.94 71 PRO A C 1
ATOM 545 O O . PRO A 1 71 ? -11.706 -0.171 10.152 1.00 96.94 71 PRO A O 1
ATOM 548 N N . THR A 1 72 ? -9.918 0.768 9.158 1.00 95.44 72 THR A N 1
ATOM 549 C CA . THR A 1 72 ? -9.951 -0.032 7.930 1.00 95.44 72 THR A CA 1
ATOM 550 C C . THR A 1 72 ? -8.662 -0.836 7.836 1.00 95.44 72 THR A C 1
ATOM 552 O O . THR A 1 72 ? -7.585 -0.311 8.102 1.00 95.44 72 THR A O 1
ATOM 555 N N . CYS A 1 73 ? -8.757 -2.108 7.466 1.00 95.00 73 CYS A N 1
ATOM 556 C CA . CYS A 1 73 ? -7.596 -2.961 7.245 1.00 95.00 73 CYS A CA 1
ATOM 557 C C . CYS A 1 73 ? -7.329 -3.058 5.742 1.00 95.00 73 CYS A C 1
ATOM 559 O O . CYS A 1 73 ? -8.097 -3.679 5.009 1.00 95.00 73 CYS A O 1
ATOM 561 N N . ARG A 1 74 ? -6.254 -2.413 5.278 1.00 93.25 74 ARG A N 1
ATOM 562 C CA . ARG A 1 74 ? -5.860 -2.350 3.862 1.00 93.25 74 ARG A CA 1
ATOM 563 C C . ARG A 1 74 ? -4.839 -3.426 3.535 1.00 93.25 74 ARG A C 1
ATOM 565 O O . ARG A 1 74 ? -3.902 -3.635 4.302 1.00 93.25 74 ARG A O 1
ATOM 572 N N . VAL A 1 75 ? -4.992 -4.090 2.393 1.00 93.12 75 VAL A N 1
ATOM 573 C CA . VAL A 1 75 ? -4.025 -5.102 1.944 1.00 93.12 75 VAL A CA 1
ATOM 574 C C . VAL A 1 75 ? -2.716 -4.418 1.551 1.00 93.12 75 VAL A C 1
ATOM 576 O O . VAL A 1 75 ? -2.716 -3.462 0.776 1.00 93.12 75 VAL A O 1
ATOM 579 N N . ALA A 1 76 ? -1.589 -4.928 2.043 1.00 90.94 76 ALA A N 1
ATOM 580 C CA . ALA A 1 76 ? -0.284 -4.496 1.559 1.00 90.94 76 ALA A CA 1
ATOM 581 C C . ALA A 1 76 ? -0.019 -5.007 0.134 1.00 90.94 76 ALA A C 1
ATOM 583 O O . ALA A 1 76 ? -0.346 -6.140 -0.221 1.00 90.94 76 ALA A O 1
ATOM 584 N N . CYS A 1 77 ? 0.631 -4.194 -0.690 1.00 93.44 77 CYS A N 1
ATOM 585 C CA . CYS A 1 77 ? 0.999 -4.587 -2.039 1.00 93.44 77 CYS A CA 1
ATOM 586 C C . CYS A 1 77 ? 2.257 -5.441 -2.024 1.00 93.44 77 CYS A C 1
ATOM 588 O O . CYS A 1 77 ? 3.210 -5.197 -1.278 1.00 93.44 77 CYS A O 1
ATOM 590 N N . THR A 1 78 ? 2.300 -6.397 -2.943 1.00 93.75 78 THR A N 1
ATOM 591 C CA . THR A 1 78 ? 3.531 -7.106 -3.264 1.00 93.75 78 THR A CA 1
ATOM 592 C C . THR A 1 78 ? 3.798 -7.011 -4.753 1.00 93.75 78 THR A C 1
ATOM 594 O O . THR A 1 78 ? 2.868 -6.956 -5.550 1.00 93.75 78 THR A O 1
ATOM 597 N N . ALA A 1 79 ? 5.073 -6.954 -5.119 1.00 94.69 79 ALA A N 1
ATOM 598 C CA . ALA A 1 79 ? 5.496 -7.184 -6.492 1.00 94.69 79 ALA A CA 1
ATOM 599 C C . ALA A 1 79 ? 6.603 -8.227 -6.454 1.00 94.69 79 ALA A C 1
ATOM 601 O O . ALA A 1 79 ? 7.613 -8.041 -5.769 1.00 94.69 79 ALA A O 1
ATOM 602 N N . SER A 1 80 ? 6.365 -9.345 -7.121 1.00 95.62 80 SER A N 1
ATOM 603 C CA . SER A 1 80 ? 7.290 -10.457 -7.287 1.00 95.62 80 SER A CA 1
ATOM 604 C C . SER A 1 80 ? 8.204 -10.246 -8.494 1.00 95.62 80 SER A C 1
ATOM 606 O O . SER A 1 80 ? 8.052 -9.299 -9.269 1.00 95.62 80 SER A O 1
ATOM 608 N N . GLU A 1 81 ? 9.159 -11.157 -8.667 1.00 95.19 81 GLU A N 1
ATOM 609 C CA . GLU A 1 81 ? 10.046 -11.142 -9.828 1.00 95.19 81 GLU A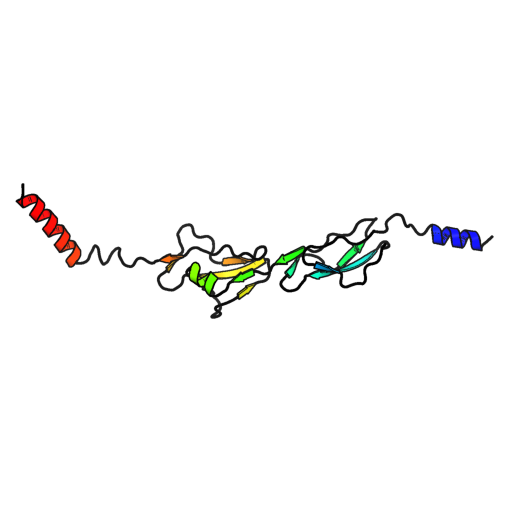 CA 1
ATOM 610 C C . GLU A 1 81 ? 9.262 -11.360 -11.125 1.00 95.19 81 GLU A C 1
ATOM 612 O O . GLU A 1 81 ? 9.585 -10.770 -12.154 1.00 95.19 81 GLU A O 1
ATOM 617 N N . GLU A 1 82 ? 8.214 -12.181 -11.065 1.00 96.25 82 GLU A N 1
ATOM 618 C CA . GLU A 1 82 ? 7.327 -12.451 -12.190 1.00 96.25 82 GLU A CA 1
ATOM 619 C C . GLU A 1 82 ? 6.556 -11.195 -12.598 1.00 96.25 82 GLU A C 1
ATOM 621 O O . GLU A 1 82 ? 6.662 -10.789 -13.756 1.00 96.25 82 GLU A O 1
ATOM 626 N N . ASP A 1 83 ? 5.927 -10.507 -11.638 1.00 96.19 83 ASP A N 1
ATOM 627 C CA . ASP A 1 83 ? 5.206 -9.251 -11.891 1.00 96.19 83 ASP A CA 1
ATOM 628 C C . ASP A 1 83 ? 6.120 -8.212 -12.562 1.00 96.19 83 ASP A C 1
ATOM 630 O O . ASP A 1 83 ? 5.758 -7.575 -13.554 1.00 96.19 83 ASP A O 1
ATOM 634 N N . MET A 1 84 ? 7.347 -8.057 -12.051 1.00 96.06 84 MET A N 1
ATOM 635 C CA . MET A 1 84 ? 8.318 -7.104 -12.596 1.00 96.06 84 MET A CA 1
ATOM 636 C C . MET A 1 84 ? 8.807 -7.501 -13.996 1.00 96.06 84 MET A C 1
ATOM 638 O O . MET A 1 84 ? 8.990 -6.635 -14.860 1.00 96.06 84 MET A O 1
ATOM 642 N N . ARG A 1 85 ? 9.003 -8.801 -14.242 1.00 95.44 85 ARG A N 1
ATOM 643 C CA . ARG A 1 85 ? 9.442 -9.339 -15.536 1.00 95.44 85 ARG A CA 1
ATOM 644 C C . ARG A 1 85 ? 8.383 -9.142 -16.616 1.00 95.44 85 ARG A C 1
ATOM 646 O O . ARG A 1 85 ? 8.737 -8.712 -17.711 1.00 95.44 85 ARG A O 1
ATOM 653 N N . GLU A 1 86 ? 7.114 -9.403 -16.314 1.00 96.88 86 GLU A N 1
ATOM 654 C CA . GLU A 1 86 ? 6.000 -9.218 -17.258 1.00 96.88 86 GLU A CA 1
ATOM 655 C C . GLU A 1 86 ? 5.872 -7.767 -17.738 1.00 96.88 86 GLU A C 1
ATOM 657 O O . GLU A 1 86 ? 5.558 -7.513 -18.901 1.00 96.88 86 GLU A O 1
ATOM 662 N N . HIS A 1 87 ? 6.207 -6.809 -16.871 1.00 96.19 87 HIS A N 1
ATOM 663 C CA . HIS A 1 87 ? 6.131 -5.379 -17.168 1.00 96.19 87 HIS A CA 1
ATOM 664 C C . HIS A 1 87 ? 7.464 -4.775 -17.646 1.00 96.19 87 HIS A C 1
ATOM 666 O O . HIS A 1 87 ? 7.526 -3.587 -17.967 1.00 96.19 87 HIS A O 1
ATOM 672 N N . ASN A 1 88 ? 8.534 -5.574 -17.745 1.00 97.00 88 ASN A N 1
ATOM 673 C CA . ASN A 1 88 ? 9.891 -5.133 -18.094 1.00 97.00 88 ASN A CA 1
ATOM 674 C C . ASN A 1 88 ? 10.422 -4.002 -17.195 1.00 97.00 88 ASN A C 1
ATOM 676 O O . ASN A 1 88 ? 11.073 -3.059 -17.665 1.00 97.00 88 ASN A O 1
ATOM 680 N N . ILE A 1 89 ? 10.166 -4.107 -15.892 1.00 96.75 89 ILE A N 1
ATOM 681 C CA . ILE A 1 89 ? 10.575 -3.137 -14.870 1.00 96.75 89 ILE A CA 1
ATOM 682 C C . ILE A 1 89 ? 11.465 -3.780 -13.807 1.00 96.75 89 ILE A C 1
ATOM 684 O O . ILE A 1 89 ? 11.602 -4.995 -13.714 1.00 96.75 89 ILE A O 1
ATOM 688 N N . ARG A 1 90 ? 12.087 -2.936 -12.987 1.00 96.44 90 ARG A N 1
ATOM 689 C CA . ARG A 1 90 ? 12.768 -3.313 -11.744 1.00 96.44 90 ARG A CA 1
ATOM 690 C C . ARG A 1 90 ? 12.657 -2.191 -10.723 1.00 96.44 90 ARG A C 1
ATOM 692 O O . ARG A 1 90 ? 12.395 -1.042 -11.087 1.00 96.44 90 ARG A O 1
ATOM 699 N N . LEU A 1 91 ? 12.930 -2.497 -9.461 1.00 96.62 91 LEU A N 1
ATOM 700 C CA . LEU A 1 91 ? 13.048 -1.478 -8.420 1.00 96.62 91 LEU A CA 1
ATOM 701 C C . LEU A 1 91 ? 14.215 -0.527 -8.725 1.00 96.62 91 LEU A C 1
ATOM 703 O O . LEU A 1 91 ? 15.295 -0.940 -9.166 1.00 96.62 91 LEU A O 1
ATOM 707 N N . LYS A 1 92 ? 13.993 0.771 -8.496 1.00 95.88 92 LYS A N 1
ATOM 708 C CA . LYS A 1 92 ? 15.026 1.797 -8.692 1.00 95.88 92 LYS A CA 1
ATOM 709 C C . LYS A 1 92 ? 16.053 1.806 -7.563 1.00 95.88 92 LYS A C 1
ATOM 711 O O . LYS A 1 92 ? 17.246 1.908 -7.828 1.00 95.88 92 LYS A O 1
ATOM 716 N N . TRP A 1 93 ? 15.571 1.704 -6.325 1.00 93.19 93 TRP A N 1
ATOM 717 C CA . TRP A 1 93 ? 16.353 1.914 -5.099 1.00 93.19 93 TRP A CA 1
ATOM 718 C C . TRP A 1 93 ? 16.718 0.621 -4.364 1.00 93.19 93 TRP A C 1
ATOM 720 O O . TRP A 1 93 ? 17.270 0.666 -3.271 1.00 93.19 93 TRP A O 1
ATOM 730 N N . SER A 1 94 ? 16.403 -0.536 -4.945 1.00 89.31 94 SER A N 1
ATOM 731 C CA . SER A 1 94 ? 16.669 -1.842 -4.350 1.00 89.31 94 SER A CA 1
ATOM 732 C C . SER A 1 94 ? 17.108 -2.829 -5.424 1.00 89.31 94 SER A C 1
ATOM 734 O O . SER A 1 94 ? 16.604 -2.794 -6.545 1.00 89.31 94 SER A O 1
ATOM 736 N N . ASN A 1 95 ? 18.027 -3.722 -5.059 1.00 84.31 95 ASN A N 1
ATOM 737 C CA . ASN A 1 95 ? 18.428 -4.860 -5.889 1.00 84.31 95 ASN A CA 1
ATOM 738 C C . ASN A 1 95 ? 17.545 -6.097 -5.647 1.00 84.31 95 ASN A C 1
ATOM 740 O O . ASN A 1 95 ? 17.796 -7.147 -6.232 1.00 84.31 95 ASN A O 1
ATOM 744 N N . GLY A 1 96 ? 16.544 -5.996 -4.766 1.00 86.25 96 GLY A N 1
ATOM 745 C CA . GLY A 1 96 ? 15.584 -7.068 -4.536 1.00 86.25 96 GLY A CA 1
ATOM 746 C C . GLY A 1 96 ? 14.734 -7.347 -5.777 1.00 86.25 96 GLY A C 1
ATOM 747 O O . GLY A 1 96 ? 14.373 -6.437 -6.520 1.00 86.25 96 GLY A O 1
ATOM 748 N N . ASN A 1 97 ? 14.391 -8.617 -5.969 1.00 88.19 97 ASN A N 1
ATOM 749 C CA . ASN A 1 97 ? 13.468 -9.100 -6.999 1.00 88.19 97 ASN A CA 1
ATOM 750 C C . ASN A 1 97 ? 12.028 -9.252 -6.477 1.00 88.19 97 ASN A C 1
ATOM 752 O O . ASN A 1 97 ? 11.131 -9.577 -7.242 1.00 88.19 97 ASN A O 1
ATOM 756 N N . LYS A 1 98 ? 11.792 -9.007 -5.185 1.00 92.56 98 LYS A N 1
ATOM 757 C CA . LYS A 1 98 ? 10.465 -8.962 -4.571 1.00 92.56 98 LYS A CA 1
ATOM 758 C C . LYS A 1 98 ? 10.379 -7.788 -3.604 1.00 92.56 98 LYS A C 1
ATOM 760 O O . LYS A 1 98 ? 11.359 -7.470 -2.930 1.00 92.56 98 LYS A O 1
ATOM 765 N N . ILE A 1 99 ? 9.207 -7.174 -3.507 1.00 93.19 99 ILE A N 1
ATOM 766 C CA . ILE A 1 99 ? 8.916 -6.127 -2.525 1.00 93.19 99 ILE A CA 1
ATOM 767 C C . ILE A 1 99 ? 7.580 -6.381 -1.831 1.00 93.19 99 ILE A C 1
ATOM 769 O O . ILE A 1 99 ? 6.647 -6.916 -2.428 1.00 93.19 99 ILE A O 1
ATOM 773 N N . TYR A 1 100 ? 7.528 -5.980 -0.565 1.00 92.19 100 TYR A N 1
ATOM 774 C CA . TYR A 1 100 ? 6.324 -5.793 0.230 1.00 92.19 100 TYR A CA 1
ATOM 775 C C . TYR A 1 100 ? 6.222 -4.301 0.545 1.00 92.19 100 TYR A C 1
ATOM 777 O O . TYR A 1 100 ? 7.197 -3.708 1.009 1.00 92.19 100 TYR A O 1
ATOM 785 N N . SER A 1 101 ? 5.075 -3.698 0.264 1.00 92.06 101 SER A N 1
ATOM 786 C CA . SER A 1 101 ? 4.813 -2.290 0.534 1.00 92.06 101 SER A CA 1
ATOM 787 C C . SER A 1 101 ? 3.479 -2.162 1.233 1.00 92.06 101 SER A C 1
ATOM 789 O O . SER A 1 101 ? 2.462 -2.607 0.712 1.00 92.06 101 SER A O 1
ATOM 791 N N . GLU A 1 102 ? 3.482 -1.510 2.386 1.00 90.56 102 GLU A N 1
ATOM 792 C CA . GLU A 1 102 ? 2.250 -1.125 3.068 1.00 90.56 102 GLU A CA 1
ATOM 793 C C . GLU A 1 102 ? 1.381 -0.239 2.165 1.00 90.56 102 GLU A C 1
ATOM 795 O O . GLU A 1 102 ? 1.890 0.427 1.253 1.00 90.56 102 GLU A O 1
ATOM 800 N N . ASP A 1 103 ? 0.072 -0.253 2.409 1.00 91.50 103 ASP A N 1
ATOM 801 C CA . ASP A 1 103 ? -0.874 0.594 1.688 1.00 91.50 103 ASP A CA 1
ATOM 802 C C . ASP A 1 103 ? -0.525 2.081 1.836 1.00 91.50 103 ASP A C 1
ATOM 804 O O . ASP A 1 103 ? -0.016 2.519 2.868 1.00 91.50 103 ASP A O 1
ATOM 808 N N . GLY A 1 104 ? -0.719 2.854 0.768 1.00 90.56 104 GLY A N 1
ATOM 809 C CA . GLY A 1 104 ? -0.358 4.271 0.711 1.00 90.56 104 GLY A CA 1
ATOM 810 C C . GLY A 1 104 ? 1.139 4.555 0.532 1.00 90.56 104 GLY A C 1
ATOM 811 O O . GLY A 1 104 ? 1.489 5.651 0.081 1.00 90.56 104 GLY A O 1
ATOM 812 N N . ASN A 1 105 ? 2.033 3.593 0.797 1.00 92.62 105 ASN A N 1
ATOM 813 C CA . ASN A 1 105 ? 3.467 3.790 0.583 1.00 92.62 105 ASN A CA 1
ATOM 814 C C . ASN A 1 105 ? 3.818 3.864 -0.905 1.00 92.62 105 ASN A C 1
ATOM 816 O O . ASN A 1 105 ? 3.216 3.214 -1.764 1.00 92.62 105 ASN A O 1
ATOM 820 N N . THR A 1 106 ? 4.844 4.658 -1.200 1.00 95.25 106 THR A N 1
ATOM 821 C CA . THR A 1 106 ? 5.304 4.911 -2.563 1.00 95.25 106 THR A CA 1
ATOM 822 C C . THR A 1 106 ? 6.510 4.046 -2.918 1.00 95.25 106 THR A C 1
ATOM 824 O O . THR A 1 106 ? 7.520 4.049 -2.214 1.00 95.25 106 THR A O 1
ATOM 827 N N . VAL A 1 107 ? 6.451 3.395 -4.078 1.00 95.50 107 VAL A N 1
ATOM 828 C CA . VAL A 1 107 ? 7.543 2.621 -4.677 1.00 95.50 107 VAL A CA 1
ATOM 829 C C . VAL A 1 107 ? 7.937 3.249 -6.011 1.00 95.50 107 VAL A C 1
ATOM 831 O O . VAL A 1 107 ? 7.094 3.750 -6.753 1.00 95.50 107 VAL A O 1
ATOM 834 N N . GLU A 1 108 ? 9.232 3.240 -6.326 1.00 97.12 108 GLU A N 1
ATOM 835 C CA . GLU A 1 108 ? 9.737 3.735 -7.605 1.00 97.12 108 GLU A CA 1
ATOM 836 C C . GLU A 1 108 ? 10.367 2.610 -8.428 1.00 97.12 108 GLU A C 1
ATOM 838 O O . GLU A 1 108 ? 11.328 1.954 -8.004 1.00 97.12 108 GLU A O 1
ATOM 843 N N . PHE A 1 109 ? 9.827 2.423 -9.627 1.00 96.81 109 PHE A N 1
ATOM 844 C CA . PHE A 1 109 ? 10.308 1.475 -10.619 1.00 96.81 109 PHE A CA 1
ATOM 845 C C . PHE A 1 109 ? 11.136 2.184 -11.692 1.00 96.81 109 PHE A C 1
ATOM 847 O O . PHE A 1 109 ? 11.080 3.400 -11.864 1.00 96.81 109 PHE A O 1
ATOM 854 N N . VAL A 1 110 ? 11.905 1.411 -12.447 1.00 96.81 110 VAL A N 1
ATOM 855 C CA . VAL A 1 110 ? 12.563 1.841 -13.686 1.00 96.81 110 VAL A CA 1
ATOM 856 C C . VAL A 1 110 ? 12.459 0.731 -14.720 1.00 96.81 110 VAL A C 1
ATOM 858 O O . VAL A 1 110 ? 12.392 -0.443 -14.359 1.00 96.81 110 VAL A O 1
ATOM 861 N N . CYS A 1 111 ? 12.479 1.086 -16.005 1.00 97.25 111 CYS A N 1
ATOM 862 C CA . CYS A 1 111 ? 12.527 0.083 -17.062 1.00 97.25 111 CYS A CA 1
ATOM 863 C C . CYS A 1 111 ? 13.817 -0.745 -16.994 1.00 97.25 111 CYS A C 1
ATOM 865 O O . CYS A 1 111 ? 14.898 -0.243 -16.652 1.00 97.25 111 CYS A O 1
ATOM 867 N N . LEU A 1 112 ? 13.703 -2.017 -17.367 1.00 96.12 112 LEU A N 1
ATOM 868 C CA . LEU A 1 112 ? 14.853 -2.870 -17.625 1.00 96.12 112 LEU A CA 1
ATOM 869 C C . LEU A 1 112 ? 15.690 -2.318 -18.785 1.00 96.12 112 LEU A C 1
ATOM 871 O O . LEU A 1 112 ? 15.245 -1.524 -19.618 1.00 96.12 112 LEU A O 1
ATOM 875 N N . ARG A 1 113 ? 16.946 -2.762 -18.849 1.00 93.75 113 ARG A N 1
ATOM 876 C CA . ARG A 1 113 ? 17.849 -2.395 -19.941 1.00 93.75 113 ARG A CA 1
ATOM 877 C C . ARG A 1 113 ? 17.259 -2.850 -21.278 1.00 93.75 113 ARG A C 1
ATOM 879 O O . ARG A 1 113 ? 16.804 -3.979 -21.400 1.00 93.75 113 ARG A O 1
ATOM 886 N N . GLY A 1 114 ? 17.317 -1.976 -22.282 1.00 94.06 114 GLY A N 1
ATOM 887 C CA . GLY A 1 114 ? 16.713 -2.235 -23.592 1.00 94.06 114 GLY A CA 1
ATOM 888 C C . GLY A 1 114 ? 15.241 -1.838 -23.679 1.00 94.06 114 GLY A C 1
ATOM 889 O O . GLY A 1 114 ? 14.651 -2.012 -24.737 1.00 94.06 114 GLY A O 1
ATOM 890 N N . TYR A 1 115 ? 14.674 -1.254 -22.621 1.00 95.75 115 TYR A N 1
ATOM 891 C CA . TYR A 1 115 ? 13.329 -0.692 -22.604 1.00 95.75 115 TYR A CA 1
ATOM 892 C C . TYR A 1 115 ? 13.354 0.787 -22.213 1.00 95.75 115 TYR A C 1
ATOM 894 O O . TYR A 1 115 ? 14.295 1.270 -21.578 1.00 95.75 11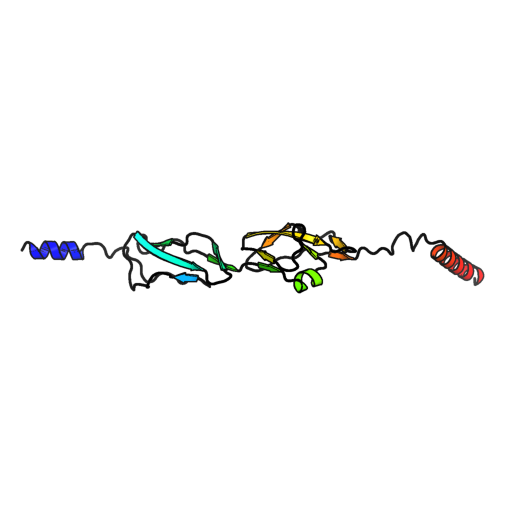5 TYR A O 1
ATOM 902 N N . LYS A 1 116 ? 12.309 1.515 -22.606 1.00 94.69 116 LYS A N 1
ATOM 903 C CA . LYS A 1 116 ? 12.081 2.915 -22.237 1.00 94.69 116 LYS A CA 1
ATOM 904 C C . LYS A 1 116 ? 10.628 3.129 -21.804 1.00 94.69 116 LYS A C 1
ATOM 906 O O . LYS A 1 116 ? 9.765 2.357 -22.229 1.00 94.69 116 LYS A O 1
ATOM 911 N N . PRO A 1 117 ? 10.340 4.174 -21.007 1.00 96.50 117 PRO A N 1
ATOM 912 C CA . PRO A 1 117 ? 8.971 4.541 -20.670 1.00 96.50 117 PRO A CA 1
ATOM 913 C C . PRO A 1 117 ? 8.115 4.725 -21.924 1.00 96.50 117 PRO A C 1
ATOM 915 O O . PRO A 1 117 ? 8.530 5.397 -22.876 1.00 96.50 117 PRO A O 1
ATOM 918 N N . HIS A 1 118 ? 6.920 4.139 -21.928 1.00 95.25 118 HIS A N 1
ATOM 919 C CA . HIS A 1 118 ? 5.921 4.467 -22.937 1.00 95.25 118 HIS A CA 1
ATOM 920 C C . HIS A 1 118 ? 5.506 5.947 -22.784 1.00 95.25 118 HIS A C 1
ATOM 922 O O . HIS A 1 118 ? 5.356 6.400 -21.648 1.00 95.25 118 HIS A O 1
ATOM 928 N N . PRO A 1 119 ? 5.280 6.715 -23.870 1.00 92.44 119 PRO A N 1
ATOM 929 C CA . PRO A 1 119 ? 4.927 8.139 -23.776 1.00 92.44 119 PRO A CA 1
ATOM 930 C C . PRO A 1 119 ? 3.684 8.424 -22.923 1.00 92.44 119 PRO A C 1
ATOM 932 O O . PRO A 1 119 ? 3.643 9.412 -22.203 1.00 92.44 119 PRO A O 1
ATOM 935 N N . ASN A 1 120 ? 2.703 7.518 -22.969 1.00 93.19 120 ASN A N 1
ATOM 936 C CA . ASN A 1 120 ? 1.478 7.587 -22.164 1.00 93.19 120 ASN A CA 1
ATOM 937 C C . ASN A 1 120 ? 1.550 6.722 -20.896 1.00 93.19 120 ASN A C 1
ATOM 939 O O . ASN A 1 120 ? 0.516 6.398 -20.315 1.00 93.19 120 ASN A O 1
ATOM 943 N N . SER A 1 121 ? 2.743 6.263 -20.507 1.00 93.69 121 SER A N 1
ATOM 944 C CA . SER A 1 121 ? 2.897 5.526 -19.256 1.00 93.69 121 SER A CA 1
ATOM 945 C C . SER A 1 121 ? 2.522 6.423 -18.083 1.00 93.69 121 SER A C 1
ATOM 947 O O . SER A 1 121 ? 2.825 7.617 -18.056 1.00 93.69 121 SER A O 1
ATOM 949 N N . ARG A 1 122 ? 1.920 5.807 -17.071 1.00 88.19 122 ARG A N 1
ATOM 950 C CA . ARG A 1 122 ? 1.730 6.409 -15.753 1.00 88.19 122 ARG A CA 1
ATOM 951 C C . ARG A 1 122 ? 3.092 6.673 -15.095 1.00 88.19 122 ARG A C 1
ATOM 953 O O . ARG A 1 122 ? 4.137 6.230 -15.585 1.00 88.19 122 ARG A O 1
ATOM 960 N N . SER A 1 123 ? 3.063 7.412 -13.985 1.00 94.44 123 SER A N 1
ATOM 961 C CA . SER A 1 123 ? 4.245 7.683 -13.160 1.00 94.44 123 SER A CA 1
ATOM 962 C C . SER A 1 123 ? 4.966 6.383 -12.808 1.00 94.44 123 SER A C 1
ATOM 964 O O . SER A 1 123 ? 4.331 5.396 -12.467 1.00 94.44 123 SER A O 1
ATOM 966 N N . PHE A 1 124 ? 6.295 6.394 -12.842 1.00 96.81 124 PHE A N 1
ATOM 967 C CA . PHE A 1 124 ? 7.109 5.272 -12.362 1.00 96.81 124 PHE A CA 1
ATOM 968 C C . PHE A 1 124 ? 7.254 5.261 -10.836 1.00 96.81 124 PHE A C 1
ATOM 970 O O . PHE A 1 124 ? 7.668 4.261 -10.253 1.00 96.81 124 PHE A O 1
ATOM 977 N N . ARG A 1 125 ? 6.900 6.375 -10.193 1.00 97.06 125 ARG A N 1
ATOM 978 C CA . ARG A 1 125 ? 6.746 6.508 -8.750 1.00 97.06 125 ARG A CA 1
ATOM 979 C C . ARG A 1 125 ? 5.263 6.314 -8.429 1.00 97.06 125 ARG A C 1
ATOM 981 O O . ARG A 1 125 ? 4.477 7.237 -8.659 1.00 97.06 125 ARG A O 1
ATOM 988 N N . ILE A 1 126 ? 4.899 5.114 -7.984 1.00 95.94 126 ILE A N 1
ATOM 989 C CA . ILE A 1 126 ? 3.514 4.666 -7.777 1.00 95.94 126 ILE A CA 1
ATOM 990 C C . ILE A 1 126 ? 3.244 4.384 -6.304 1.00 95.94 126 ILE A C 1
ATOM 992 O O . ILE A 1 126 ? 4.158 4.034 -5.562 1.00 95.94 126 ILE A O 1
ATOM 996 N N . ASN A 1 127 ? 1.989 4.515 -5.888 1.00 95.25 127 ASN A N 1
ATOM 997 C CA . ASN A 1 127 ? 1.563 4.163 -4.538 1.00 95.25 127 ASN A CA 1
ATOM 998 C C . ASN A 1 127 ? 0.983 2.751 -4.526 1.00 95.25 127 ASN A C 1
ATOM 1000 O O . ASN A 1 127 ? 0.368 2.329 -5.507 1.00 95.25 127 ASN A O 1
ATOM 1004 N N . CYS A 1 128 ? 1.156 2.051 -3.412 1.00 94.19 128 CYS A N 1
ATOM 1005 C CA . CYS A 1 128 ? 0.336 0.891 -3.112 1.00 94.19 128 CYS A CA 1
ATOM 1006 C C . CYS A 1 128 ? -1.095 1.350 -2.815 1.00 94.19 128 CYS A C 1
ATOM 1008 O O . CYS A 1 128 ? -1.277 2.250 -1.993 1.00 94.19 128 CYS A O 1
ATOM 1010 N N . VAL A 1 129 ? -2.080 0.767 -3.500 1.00 92.38 129 VAL A N 1
ATOM 1011 C CA . VAL A 1 129 ? -3.496 1.042 -3.243 1.00 92.38 129 VAL A CA 1
ATOM 1012 C C . VAL A 1 129 ? -4.254 -0.276 -3.186 1.00 92.38 129 VAL A C 1
ATOM 1014 O O . VAL A 1 129 ? -4.429 -0.945 -4.205 1.00 92.38 129 VAL A O 1
ATOM 1017 N N . ASP A 1 130 ? -4.701 -0.628 -1.988 1.00 89.31 130 ASP A N 1
ATOM 1018 C CA . ASP A 1 130 ? -5.538 -1.786 -1.683 1.00 89.31 130 ASP A CA 1
ATOM 1019 C C . ASP A 1 130 ? -4.986 -3.090 -2.288 1.00 89.31 130 ASP A C 1
ATOM 1021 O O . ASP A 1 130 ? -5.635 -3.795 -3.066 1.00 89.31 130 ASP A O 1
ATOM 1025 N N . GLY A 1 131 ? -3.714 -3.368 -1.991 1.00 91.12 131 GLY A N 1
ATOM 1026 C CA . GLY A 1 131 ? -3.003 -4.560 -2.455 1.00 91.12 131 GLY A CA 1
ATOM 1027 C C . GLY A 1 131 ? -2.582 -4.543 -3.927 1.00 91.12 131 GLY A C 1
ATOM 1028 O O . GLY A 1 131 ? -2.014 -5.530 -4.398 1.00 91.12 131 GLY A O 1
ATOM 1029 N N . LYS A 1 132 ? -2.823 -3.451 -4.666 1.00 92.81 132 LYS A N 1
ATOM 1030 C CA . LYS A 1 132 ? -2.513 -3.352 -6.098 1.00 92.81 132 LYS A CA 1
ATOM 1031 C C . LYS A 1 132 ? -1.500 -2.258 -6.411 1.00 92.81 132 LYS A C 1
ATOM 1033 O O . LYS A 1 132 ? -1.611 -1.116 -5.965 1.00 92.81 132 LYS A O 1
ATOM 1038 N N . PHE A 1 133 ? -0.545 -2.614 -7.265 1.00 94.81 133 PHE A N 1
ATOM 1039 C CA . PHE A 1 133 ? 0.307 -1.668 -7.971 1.00 94.81 133 PHE A CA 1
ATOM 1040 C C . PHE A 1 133 ? -0.212 -1.473 -9.397 1.00 94.81 133 PHE A C 1
ATOM 1042 O O . PHE A 1 133 ? -0.373 -2.432 -10.145 1.00 94.81 133 PHE A O 1
ATOM 1049 N N . ASP A 1 134 ? -0.440 -0.221 -9.784 1.00 94.81 134 ASP A N 1
ATOM 1050 C CA . ASP A 1 134 ? -0.695 0.166 -11.176 1.00 94.81 134 ASP A CA 1
ATOM 1051 C C . ASP A 1 134 ? 0.659 0.302 -11.895 1.00 94.81 134 ASP A C 1
ATOM 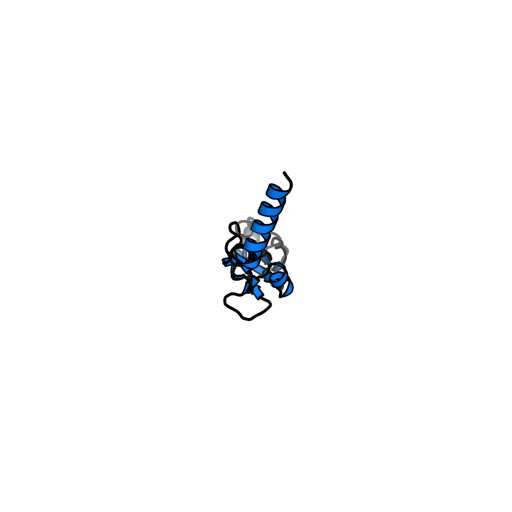1053 O O . ASP A 1 134 ? 1.252 1.384 -11.925 1.00 94.81 134 ASP A O 1
ATOM 1057 N N . PHE A 1 135 ? 1.220 -0.826 -12.346 1.00 96.06 135 PHE A N 1
ATOM 1058 C CA . PHE A 1 135 ? 2.584 -0.879 -12.877 1.00 96.06 135 PHE A CA 1
ATOM 1059 C C . PHE A 1 135 ? 2.773 0.023 -14.112 1.00 96.06 135 PHE A C 1
ATOM 1061 O O . PHE A 1 135 ? 1.906 0.086 -14.987 1.00 96.06 135 PHE A O 1
ATOM 1068 N N . PRO A 1 136 ? 3.926 0.708 -14.236 1.00 96.62 136 PRO A N 1
ATOM 1069 C CA . PRO A 1 136 ? 4.208 1.533 -15.401 1.00 96.62 136 PRO A CA 1
ATOM 1070 C C . PRO A 1 136 ? 4.519 0.677 -16.635 1.00 96.62 136 PRO A C 1
ATOM 1072 O O . PRO A 1 136 ? 4.959 -0.468 -16.539 1.00 96.62 136 PRO A O 1
ATOM 1075 N N . VAL A 1 137 ? 4.343 1.268 -17.817 1.00 96.56 137 VAL A N 1
ATOM 1076 C CA . VAL A 1 137 ? 4.510 0.572 -19.097 1.00 96.56 137 VAL A CA 1
ATOM 1077 C C . VAL A 1 137 ? 5.877 0.886 -19.695 1.00 96.56 137 VAL A C 1
ATOM 1079 O O . VAL A 1 137 ? 6.204 2.040 -19.995 1.00 96.56 137 VAL A O 1
ATOM 1082 N N . CYS A 1 138 ? 6.657 -0.164 -19.934 1.00 96.69 138 CYS A N 1
ATOM 1083 C CA . CYS A 1 138 ? 7.943 -0.101 -20.616 1.00 96.69 138 CYS A CA 1
ATOM 1084 C C . CYS A 1 138 ? 7.843 -0.729 -22.009 1.00 96.69 138 CYS A C 1
ATOM 1086 O O . CYS A 1 138 ? 7.374 -1.853 -22.164 1.00 96.69 138 CYS A O 1
ATOM 1088 N N . ILE A 1 139 ? 8.321 -0.014 -23.029 1.00 94.62 139 ILE A N 1
ATOM 1089 C CA . ILE A 1 139 ? 8.380 -0.501 -24.415 1.00 94.62 139 ILE A CA 1
ATOM 1090 C C . ILE A 1 139 ? 9.822 -0.776 -24.842 1.00 94.62 139 ILE A C 1
ATOM 1092 O O . ILE A 1 139 ? 10.725 -0.060 -24.395 1.00 94.62 139 ILE A O 1
ATOM 1096 N N . PRO A 1 140 ? 10.063 -1.771 -25.716 1.00 94.38 140 PRO A N 1
ATOM 1097 C CA . PRO A 1 140 ? 11.392 -2.032 -26.243 1.00 94.38 140 PRO A CA 1
ATOM 1098 C C . PRO A 1 140 ? 11.992 -0.782 -26.889 1.00 94.38 140 PRO A C 1
ATOM 1100 O O . PRO A 1 140 ? 11.352 -0.063 -27.663 1.00 94.38 140 PRO A O 1
ATOM 1103 N N . VAL A 1 141 ? 13.260 -0.527 -26.595 1.00 89.56 141 VAL A N 1
ATOM 1104 C CA . VAL A 1 141 ? 14.078 0.414 -27.349 1.00 89.56 141 VAL A CA 1
ATOM 1105 C C . VAL A 1 141 ? 14.420 -0.284 -28.658 1.00 89.56 141 VAL A C 1
ATOM 1107 O O . VAL A 1 141 ? 15.379 -1.047 -28.746 1.00 89.56 141 VAL A O 1
ATOM 1110 N N . CYS A 1 142 ? 13.608 -0.046 -29.685 1.00 77.25 142 CYS A N 1
ATOM 1111 C CA . CYS A 1 142 ? 13.920 -0.494 -31.033 1.00 77.25 142 CYS A CA 1
ATOM 1112 C C . CYS A 1 142 ? 15.212 0.195 -31.491 1.00 77.25 142 CYS A C 1
ATOM 1114 O O . CYS A 1 142 ? 15.226 1.387 -31.778 1.00 77.25 142 CYS A O 1
ATOM 1116 N N . ILE A 1 143 ? 16.303 -0.562 -31.581 1.00 63.88 143 ILE A N 1
ATOM 1117 C CA . ILE A 1 143 ? 17.592 -0.082 -32.110 1.00 63.88 143 ILE A CA 1
ATOM 1118 C C . ILE A 1 143 ? 17.577 -0.064 -33.662 1.00 63.88 143 ILE A C 1
ATOM 1120 O O . ILE A 1 143 ? 18.556 0.297 -34.309 1.00 63.88 143 ILE A O 1
ATOM 1124 N N . PHE A 1 144 ? 16.450 -0.433 -34.283 1.00 61.84 144 PHE A N 1
ATOM 1125 C CA . PHE A 1 144 ? 16.304 -0.666 -35.725 1.00 61.84 144 PHE A CA 1
ATOM 1126 C C . PHE A 1 144 ? 15.788 0.526 -36.560 1.00 61.84 144 PHE A C 1
ATOM 1128 O O . PHE A 1 144 ? 15.241 0.294 -37.632 1.00 61.84 144 PHE A O 1
ATOM 1135 N N . SER A 1 145 ? 15.944 1.796 -36.156 1.00 60.81 145 SER A N 1
ATOM 1136 C CA . SER A 1 145 ? 15.296 2.898 -36.911 1.00 60.81 145 SER A CA 1
ATOM 1137 C C . SER A 1 145 ? 16.115 4.147 -37.249 1.00 60.81 145 SER A C 1
ATOM 1139 O O . SER A 1 145 ? 15.528 5.107 -37.722 1.00 60.81 145 SER A O 1
ATOM 1141 N N . GLU A 1 146 ? 17.447 4.137 -37.137 1.00 54.31 146 GLU A N 1
ATOM 1142 C CA . GLU A 1 146 ? 18.280 5.157 -37.819 1.00 54.31 146 GLU A CA 1
ATOM 1143 C C . GLU A 1 146 ? 19.526 4.557 -38.474 1.00 54.31 146 GLU A C 1
ATOM 1145 O O . GLU A 1 146 ? 19.809 4.851 -39.630 1.00 54.31 146 GLU A O 1
ATOM 1150 N N . LYS A 1 147 ? 20.246 3.644 -37.809 1.00 56.66 147 LYS A N 1
ATOM 1151 C CA . LYS A 1 147 ? 21.442 3.010 -38.403 1.00 56.66 147 LYS A CA 1
ATOM 1152 C C . LYS A 1 147 ? 21.134 2.003 -39.513 1.00 56.66 147 LYS A C 1
ATOM 1154 O O . LYS A 1 147 ? 21.955 1.829 -40.400 1.00 56.66 147 LYS A O 1
ATOM 1159 N N . TYR A 1 148 ? 19.981 1.332 -39.458 1.00 63.88 148 TYR A N 1
ATOM 1160 C CA . TYR A 1 148 ? 19.569 0.363 -40.480 1.00 63.88 148 TYR A CA 1
ATOM 1161 C C . TYR A 1 148 ? 19.092 1.064 -41.762 1.00 63.88 148 TYR A C 1
ATOM 1163 O O . TYR A 1 148 ? 19.593 0.747 -42.832 1.00 63.88 148 TYR A O 1
ATOM 1171 N N . TYR A 1 149 ? 18.224 2.080 -41.650 1.00 62.12 149 TYR A N 1
ATOM 1172 C CA . TYR A 1 149 ? 17.780 2.899 -42.791 1.00 62.12 149 TYR A CA 1
ATOM 1173 C C . TYR A 1 149 ? 18.917 3.720 -43.418 1.00 62.12 149 TYR A C 1
ATOM 1175 O O . TYR A 1 149 ? 18.972 3.843 -44.637 1.00 62.12 149 TYR A O 1
ATOM 1183 N N . ASN A 1 150 ? 19.853 4.225 -42.604 1.00 63.34 150 ASN A N 1
ATOM 1184 C CA . ASN A 1 150 ? 21.061 4.907 -43.085 1.00 63.34 150 ASN A CA 1
ATOM 1185 C C . ASN A 1 150 ? 22.240 3.945 -43.336 1.00 63.34 150 ASN A C 1
ATOM 1187 O O . ASN A 1 150 ? 23.371 4.393 -43.529 1.00 63.34 150 ASN A O 1
ATOM 1191 N N . SER A 1 151 ? 22.018 2.625 -43.309 1.00 74.00 151 SER A N 1
ATOM 1192 C CA . SER A 1 151 ? 23.065 1.656 -43.640 1.00 74.00 151 SER A CA 1
ATOM 1193 C C . SER A 1 151 ? 23.379 1.735 -45.136 1.00 74.00 151 SER A C 1
ATOM 1195 O O . SER A 1 151 ? 22.443 1.711 -45.943 1.00 74.00 151 SER A O 1
ATOM 1197 N N . PRO A 1 152 ? 24.665 1.717 -45.544 1.00 76.88 152 PRO A N 1
ATOM 1198 C CA . PRO A 1 152 ? 25.047 1.640 -46.956 1.00 76.88 152 PRO A CA 1
ATOM 1199 C C . PRO A 1 152 ? 24.394 0.458 -47.682 1.00 76.88 152 PRO A C 1
ATOM 1201 O O . PRO A 1 152 ? 24.090 0.540 -48.869 1.00 76.88 152 PRO A O 1
ATOM 1204 N N . ILE A 1 153 ? 24.135 -0.637 -46.961 1.00 79.75 153 ILE A N 1
ATOM 1205 C CA . ILE A 1 153 ? 23.509 -1.850 -47.497 1.00 79.75 153 ILE A CA 1
ATOM 1206 C C . ILE A 1 153 ? 22.028 -1.601 -47.820 1.00 79.75 153 ILE A C 1
ATOM 1208 O O . ILE A 1 153 ? 21.561 -1.970 -48.891 1.00 79.75 153 ILE A O 1
ATOM 1212 N N . TYR A 1 154 ? 21.288 -0.938 -46.929 1.00 79.56 154 TYR A N 1
ATOM 1213 C CA . TYR A 1 154 ? 19.866 -0.659 -47.144 1.00 79.56 154 TYR A CA 1
ATOM 1214 C C . TYR A 1 154 ? 19.652 0.394 -48.241 1.00 79.56 154 TYR A C 1
ATOM 1216 O O . TYR A 1 154 ? 18.781 0.229 -49.093 1.00 79.56 154 TYR A O 1
ATOM 1224 N N . LEU A 1 155 ? 20.492 1.436 -48.268 1.00 78.38 155 LEU A N 1
ATOM 1225 C CA . LEU A 1 155 ? 20.458 2.477 -49.301 1.00 78.38 155 LEU A CA 1
ATOM 1226 C C . LEU A 1 155 ? 20.858 1.945 -50.686 1.00 78.38 155 LEU A C 1
ATOM 1228 O O . LEU A 1 155 ? 20.263 2.325 -51.688 1.00 78.38 155 LEU A O 1
ATOM 1232 N N . SER A 1 156 ? 21.842 1.044 -50.765 1.00 83.31 156 SER A N 1
ATOM 1233 C CA . SER A 1 156 ? 22.217 0.422 -52.045 1.00 83.31 156 SER A CA 1
ATOM 1234 C C . SER A 1 156 ? 21.133 -0.521 -52.572 1.00 83.31 156 SER A C 1
ATOM 1236 O O . SER A 1 156 ? 20.822 -0.479 -53.762 1.00 83.31 156 SER A O 1
ATOM 1238 N N . LEU A 1 157 ? 20.506 -1.313 -51.695 1.00 82.88 157 LEU A N 1
ATOM 1239 C CA . LEU A 1 157 ? 19.364 -2.160 -52.048 1.00 82.88 157 LEU A CA 1
ATOM 1240 C C . LEU A 1 157 ? 18.166 -1.335 -52.540 1.00 82.88 157 LEU A C 1
ATOM 1242 O O . LEU A 1 157 ? 17.566 -1.689 -53.554 1.00 82.88 157 LEU A O 1
ATOM 1246 N N . SER A 1 158 ? 17.834 -0.223 -51.877 1.00 82.88 158 SER A N 1
ATOM 1247 C CA . SER A 1 158 ? 16.710 0.626 -52.295 1.00 82.88 158 SER A CA 1
ATOM 1248 C C . SER A 1 158 ? 16.959 1.314 -53.644 1.00 82.88 158 SER A C 1
ATOM 1250 O O . SER A 1 158 ? 16.065 1.327 -54.491 1.00 82.88 158 SER A O 1
ATOM 1252 N N . ILE A 1 159 ? 18.178 1.808 -53.897 1.00 83.88 159 ILE A N 1
ATOM 1253 C CA . ILE A 1 159 ? 18.571 2.397 -55.191 1.00 83.88 159 ILE A CA 1
ATOM 1254 C C . ILE A 1 159 ? 18.533 1.353 -56.316 1.00 83.88 159 ILE A C 1
ATOM 1256 O O . ILE A 1 159 ? 18.031 1.643 -57.401 1.00 83.88 159 ILE A O 1
ATOM 1260 N N . TYR A 1 160 ? 19.028 0.136 -56.073 1.00 87.56 160 TYR A N 1
ATOM 1261 C CA . TYR A 1 160 ? 19.017 -0.944 -57.067 1.00 87.56 160 TYR A CA 1
ATOM 1262 C C . TYR A 1 160 ? 17.590 -1.335 -57.487 1.00 87.56 160 TYR A C 1
ATOM 1264 O O . TYR A 1 160 ? 17.304 -1.497 -58.676 1.00 87.56 160 TYR A O 1
ATOM 1272 N N . LEU A 1 161 ? 16.670 -1.430 -56.524 1.00 82.62 161 LEU A N 1
ATOM 1273 C CA . LEU A 1 161 ? 15.260 -1.721 -56.794 1.00 82.62 161 LEU A CA 1
ATOM 1274 C C . LEU A 1 161 ? 14.580 -0.598 -57.595 1.00 82.62 161 LEU A C 1
ATOM 1276 O O . LEU A 1 161 ? 13.813 -0.877 -58.514 1.00 82.62 161 LEU A O 1
ATOM 1280 N N . LEU A 1 162 ? 14.910 0.668 -57.321 1.00 84.38 162 LEU A N 1
ATOM 1281 C CA . LEU A 1 162 ? 14.426 1.798 -58.123 1.00 84.38 162 LEU A CA 1
ATOM 1282 C C . LEU A 1 162 ? 14.981 1.758 -59.553 1.00 84.38 162 LEU A C 1
ATOM 1284 O O . LEU A 1 162 ? 14.225 1.906 -60.511 1.00 84.38 162 LEU A O 1
ATOM 1288 N N . TYR A 1 163 ? 16.277 1.498 -59.723 1.00 82.06 163 TYR A N 1
ATOM 1289 C CA . TYR A 1 163 ? 16.901 1.431 -61.046 1.00 82.06 163 TYR A CA 1
ATOM 1290 C C . TYR A 1 163 ? 16.305 0.314 -61.914 1.00 82.06 163 TYR A C 1
ATOM 1292 O O . TYR A 1 163 ? 15.936 0.554 -63.061 1.00 82.06 163 TYR A O 1
ATOM 1300 N N . THR A 1 164 ? 16.132 -0.881 -61.344 1.00 80.75 164 THR A N 1
ATOM 1301 C CA . THR A 1 164 ? 15.530 -2.031 -62.045 1.00 80.75 164 THR A CA 1
ATOM 1302 C C . THR A 1 164 ? 14.061 -1.812 -62.411 1.00 80.75 164 THR A C 1
ATOM 1304 O O . THR A 1 164 ? 13.590 -2.356 -63.409 1.00 80.75 164 THR A O 1
ATOM 1307 N N . SER A 1 165 ? 13.333 -0.993 -61.647 1.00 75.50 165 SER A N 1
ATOM 1308 C CA . SER A 1 165 ? 11.959 -0.605 -61.987 1.00 75.50 165 SER A CA 1
ATOM 1309 C C . SER A 1 165 ? 11.875 0.403 -63.142 1.00 75.50 165 SER A C 1
ATOM 1311 O O . SER A 1 165 ? 10.926 0.356 -63.916 1.00 75.50 165 SER A O 1
ATOM 1313 N N . ILE A 1 166 ? 12.886 1.266 -63.302 1.00 77.38 166 ILE A N 1
ATOM 1314 C CA . ILE A 1 166 ? 12.965 2.250 -64.394 1.00 77.38 166 ILE A CA 1
ATOM 1315 C C . ILE A 1 166 ? 13.448 1.590 -65.689 1.00 77.38 166 ILE A C 1
ATOM 1317 O O . ILE A 1 166 ? 12.957 1.919 -66.758 1.00 77.38 166 ILE A O 1
ATOM 1321 N N . SER A 1 167 ? 14.387 0.645 -65.609 1.00 69.00 167 SER A N 1
ATOM 1322 C CA . SER A 1 167 ? 14.945 -0.044 -66.782 1.00 69.00 167 SER A CA 1
ATOM 1323 C C . SER A 1 167 ? 14.009 -1.078 -67.419 1.00 69.00 167 SER A C 1
ATOM 1325 O O . SER A 1 167 ? 14.314 -1.590 -68.491 1.00 69.00 167 SER A O 1
ATOM 1327 N N . ASN A 1 168 ? 12.918 -1.432 -66.736 1.00 60.88 168 ASN A N 1
ATOM 1328 C CA . ASN A 1 168 ? 11.889 -2.361 -67.215 1.00 60.88 168 ASN A CA 1
ATOM 1329 C C . ASN A 1 168 ? 10.637 -1.638 -67.760 1.00 60.88 168 ASN A C 1
ATOM 1331 O O . ASN A 1 168 ? 9.634 -2.296 -68.040 1.00 60.88 168 ASN A O 1
ATOM 1335 N N . HIS A 1 169 ? 10.700 -0.311 -67.900 1.00 54.44 169 HIS A N 1
ATOM 1336 C CA . HIS A 1 169 ? 9.714 0.540 -68.566 1.00 54.44 169 HIS A CA 1
ATOM 1337 C C . HIS A 1 169 ? 10.314 1.154 -69.832 1.00 54.44 169 HIS A C 1
ATOM 1339 O O . HIS A 1 169 ? 9.535 1.331 -70.795 1.00 54.44 169 HIS A O 1
#

InterPro domains:
  IPR000436 Sushi/SCR/CCP domain [PF00084] (19-73)
  IPR000436 Sushi/SCR/CCP domain [PS50923] (17-75)
  IPR000436 Sushi/SCR/CCP domain [SM00032] (19-73)
  IPR000436 Sushi/SCR/CCP domain [SM00032] (77-142)
  IPR000436 Sushi/SCR/CCP domain [cd00033] (19-74)
  IPR035976 Sushi/SCR/CCP superfamily [SSF57535] (19-79)
  IPR035976 Sushi/SCR/CCP superfamily [SSF57535] (77-139)
  IPR051503 Complement System Regulators and Virion Entry Mediators [PTHR45785] (16-139)

Organism: Naja naja (NCBI:txid35670)